Protein AF-A0A9D4J6Z6-F1 (afdb_monomer_lite)

Structure (mmCIF, N/CA/C/O backbone):
data_AF-A0A9D4J6Z6-F1
#
_entry.id   AF-A0A9D4J6Z6-F1
#
loop_
_atom_site.group_PDB
_atom_site.id
_atom_site.type_symbol
_atom_site.label_atom_id
_atom_site.label_alt_id
_atom_site.label_comp_id
_atom_site.label_asym_id
_atom_site.label_entity_id
_atom_site.label_seq_id
_atom_site.pdbx_PDB_ins_code
_atom_site.Cartn_x
_atom_site.Cartn_y
_atom_site.Cartn_z
_atom_site.occupancy
_atom_site.B_iso_or_equiv
_atom_site.auth_seq_id
_atom_site.auth_comp_id
_atom_site.auth_asym_id
_atom_site.auth_atom_id
_atom_site.pdbx_PDB_model_num
ATOM 1 N N . MET A 1 1 ? 26.560 -3.966 -48.848 1.00 62.59 1 MET A N 1
ATOM 2 C CA . MET A 1 1 ? 25.116 -3.884 -48.520 1.00 62.59 1 MET A CA 1
ATOM 3 C C . MET A 1 1 ? 24.771 -4.456 -47.136 1.00 62.59 1 MET A C 1
ATOM 5 O O . MET A 1 1 ? 23.999 -3.824 -46.432 1.00 62.59 1 MET A O 1
ATOM 9 N N . SER A 1 2 ? 25.349 -5.583 -46.690 1.00 80.69 2 SER A N 1
ATOM 10 C CA . SER A 1 2 ? 25.005 -6.238 -45.404 1.00 80.69 2 SER A CA 1
ATOM 11 C C . SER A 1 2 ? 25.262 -5.402 -44.137 1.00 80.69 2 SER A C 1
ATOM 13 O O . SER A 1 2 ? 24.448 -5.421 -43.220 1.00 80.69 2 SER A O 1
ATOM 15 N N . ARG A 1 3 ? 26.356 -4.627 -44.087 1.00 89.50 3 ARG A N 1
ATOM 16 C CA . ARG A 1 3 ? 26.710 -3.793 -42.920 1.00 89.50 3 ARG A CA 1
ATOM 17 C C . ARG A 1 3 ? 25.682 -2.695 -42.625 1.00 89.50 3 ARG A C 1
ATOM 19 O O . ARG A 1 3 ? 25.359 -2.470 -41.468 1.00 89.50 3 ARG A O 1
ATOM 26 N N . TRP A 1 4 ? 25.167 -2.035 -43.662 1.00 90.12 4 TRP A N 1
ATOM 27 C CA . TRP A 1 4 ? 24.148 -0.989 -43.518 1.00 90.12 4 TRP A CA 1
ATOM 28 C C . TRP A 1 4 ? 22.817 -1.550 -43.027 1.00 90.12 4 TRP A C 1
ATOM 30 O O . TRP A 1 4 ? 22.210 -0.969 -42.135 1.00 90.12 4 TRP A O 1
ATOM 40 N N . LYS A 1 5 ? 22.401 -2.710 -43.552 1.00 91.94 5 LYS A N 1
ATOM 41 C CA . LYS A 1 5 ? 21.189 -3.389 -43.085 1.00 91.94 5 LYS A CA 1
ATOM 42 C C . LYS A 1 5 ? 21.303 -3.797 -41.615 1.00 91.94 5 LYS A C 1
ATOM 44 O O . LYS A 1 5 ? 20.397 -3.509 -40.850 1.00 91.94 5 LYS A O 1
ATOM 49 N N . LYS A 1 6 ? 22.452 -4.351 -41.208 1.00 93.62 6 LYS A N 1
ATOM 50 C CA . LYS A 1 6 ? 22.716 -4.680 -39.802 1.00 93.62 6 LYS A CA 1
ATOM 51 C C . LYS A 1 6 ? 22.624 -3.454 -38.886 1.00 93.62 6 LYS A C 1
ATOM 53 O O . LYS A 1 6 ? 21.980 -3.528 -37.855 1.00 93.62 6 LYS A O 1
ATOM 58 N N . LEU A 1 7 ? 23.217 -2.321 -39.274 1.00 94.06 7 LEU A N 1
ATOM 59 C CA . LEU A 1 7 ? 23.135 -1.086 -38.481 1.00 94.06 7 LEU A CA 1
ATOM 60 C C . LEU A 1 7 ? 21.699 -0.566 -38.338 1.00 94.06 7 LEU A C 1
ATOM 62 O O . LEU A 1 7 ? 21.341 -0.052 -37.281 1.00 94.06 7 LEU A O 1
ATOM 66 N N . LEU A 1 8 ? 20.890 -0.686 -39.393 1.00 94.00 8 LEU A N 1
ATOM 67 C CA . LEU A 1 8 ? 19.483 -0.298 -39.350 1.00 94.00 8 LEU A CA 1
ATOM 68 C C . LEU A 1 8 ? 18.692 -1.205 -38.398 1.00 94.00 8 LEU A C 1
ATOM 70 O O . LEU A 1 8 ? 17.962 -0.694 -37.552 1.00 94.00 8 LEU A O 1
ATOM 74 N N . ASP A 1 9 ? 18.892 -2.521 -38.501 1.00 94.81 9 ASP A N 1
ATOM 75 C CA . ASP A 1 9 ? 18.239 -3.513 -37.643 1.00 94.81 9 ASP A CA 1
ATOM 76 C C . ASP A 1 9 ? 18.666 -3.326 -36.163 1.00 94.81 9 ASP A C 1
ATOM 78 O O . ASP A 1 9 ? 17.813 -3.271 -35.277 1.00 94.81 9 ASP A O 1
ATOM 82 N N . ASP A 1 10 ? 19.963 -3.109 -35.890 1.00 94.88 10 ASP A N 1
ATOM 83 C CA . ASP A 1 10 ? 20.496 -2.826 -34.544 1.00 94.88 10 ASP A CA 1
ATOM 84 C C . ASP A 1 10 ? 19.901 -1.523 -33.959 1.00 94.88 10 ASP A C 1
ATOM 86 O O . ASP A 1 10 ? 19.575 -1.442 -32.769 1.00 94.88 10 ASP A O 1
ATOM 90 N N . SER A 1 11 ? 19.740 -0.486 -34.791 1.00 95.38 11 SER A N 1
ATOM 91 C CA . SER A 1 11 ? 19.137 0.787 -34.381 1.00 95.38 11 SER A CA 1
ATOM 92 C C . SER A 1 11 ? 17.653 0.641 -34.055 1.00 95.38 11 SER A C 1
ATOM 94 O O . SER A 1 11 ? 17.188 1.233 -33.077 1.00 95.38 11 SER A O 1
ATOM 96 N N . ASP A 1 12 ? 16.905 -0.122 -34.855 1.00 95.81 12 ASP A N 1
ATOM 97 C CA . ASP A 1 12 ? 15.490 -0.377 -34.590 1.00 95.81 12 ASP A CA 1
ATOM 98 C C . ASP A 1 12 ? 15.319 -1.203 -33.309 1.00 95.81 12 ASP A C 1
ATOM 100 O O . ASP A 1 12 ? 14.573 -0.806 -32.415 1.00 95.81 12 ASP A O 1
ATOM 104 N N . GLN A 1 13 ? 16.117 -2.260 -33.123 1.00 96.50 13 GLN A N 1
ATOM 105 C CA . GLN A 1 13 ? 16.090 -3.067 -31.901 1.00 96.50 13 GLN A CA 1
ATOM 106 C C . GLN A 1 13 ? 16.397 -2.235 -30.646 1.00 96.50 13 GLN A C 1
ATOM 108 O O . GLN A 1 13 ? 15.728 -2.379 -29.613 1.00 96.50 13 GLN A O 1
ATOM 113 N N . ARG A 1 14 ? 17.378 -1.325 -30.724 1.00 95.81 14 ARG A N 1
ATOM 114 C CA . ARG A 1 14 ? 17.683 -0.400 -29.626 1.00 95.81 14 ARG A CA 1
ATOM 115 C C . ARG A 1 14 ? 16.504 0.522 -29.333 1.00 95.81 14 ARG A C 1
ATOM 117 O O . ARG A 1 14 ? 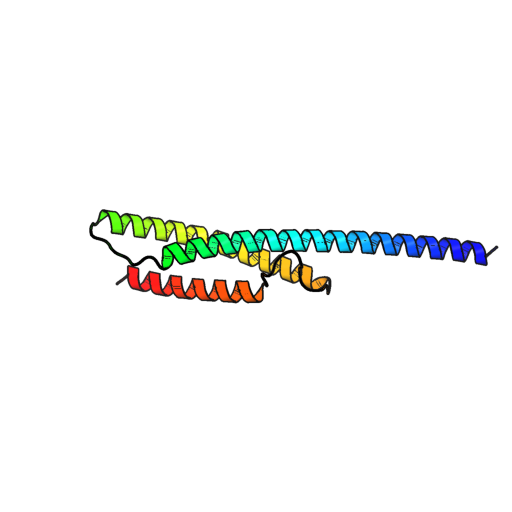16.155 0.689 -28.167 1.00 95.81 14 ARG A O 1
ATOM 124 N N . LYS A 1 15 ? 15.875 1.093 -30.365 1.00 96.50 15 LYS A N 1
ATOM 125 C CA . LYS A 1 15 ? 14.692 1.948 -30.208 1.00 96.50 15 LYS A CA 1
ATOM 126 C C . LYS A 1 15 ? 13.549 1.196 -29.523 1.00 96.50 15 LYS A C 1
ATOM 128 O O . LYS A 1 15 ? 13.002 1.706 -28.552 1.00 96.50 15 LYS A O 1
ATOM 133 N N . GLN A 1 16 ? 13.235 -0.021 -29.967 1.00 96.62 16 GLN A N 1
ATOM 134 C CA . GLN A 1 16 ? 12.179 -0.839 -29.357 1.00 96.62 16 GLN A CA 1
ATOM 135 C C . GLN A 1 16 ? 12.482 -1.183 -27.894 1.00 96.62 16 GLN A C 1
ATOM 137 O O . GLN A 1 16 ? 11.590 -1.176 -27.049 1.00 96.62 16 GLN A O 1
ATOM 142 N N . THR A 1 17 ? 13.750 -1.447 -27.573 1.00 95.62 17 THR A N 1
ATOM 143 C CA . THR A 1 17 ? 14.178 -1.700 -26.190 1.00 95.62 17 THR A CA 1
ATOM 144 C C . THR A 1 17 ? 13.986 -0.468 -25.311 1.00 95.62 17 THR A C 1
ATOM 146 O O . THR A 1 17 ? 13.456 -0.589 -24.212 1.00 95.62 17 THR A O 1
ATOM 149 N N . LEU A 1 18 ? 14.366 0.716 -25.798 1.00 96.12 18 LEU A N 1
ATOM 150 C CA . LEU A 1 18 ? 14.190 1.969 -25.062 1.00 96.12 18 LEU A CA 1
ATOM 151 C C . LEU A 1 18 ? 12.714 2.301 -24.824 1.00 96.12 18 LEU A C 1
ATOM 153 O O . LEU A 1 18 ? 12.371 2.704 -23.719 1.00 96.12 18 LEU A O 1
ATOM 157 N N . LEU A 1 19 ? 11.849 2.088 -25.821 1.00 96.69 19 LEU A N 1
ATOM 158 C CA . LEU A 1 19 ? 10.404 2.290 -25.670 1.00 96.69 19 LEU A CA 1
ATOM 159 C C . LEU A 1 19 ? 9.818 1.347 -24.614 1.00 96.69 19 LEU A C 1
ATOM 161 O O . LEU A 1 19 ? 9.104 1.794 -23.726 1.00 96.69 19 LEU A O 1
ATOM 165 N N . ARG A 1 20 ? 10.202 0.064 -24.636 1.00 95.00 20 ARG A N 1
ATOM 166 C CA . ARG A 1 20 ? 9.761 -0.896 -23.615 1.00 95.00 20 ARG A CA 1
ATOM 167 C C . ARG A 1 20 ? 10.209 -0.492 -22.212 1.00 95.00 20 ARG A C 1
ATOM 169 O O . ARG A 1 20 ? 9.419 -0.576 -21.281 1.00 95.00 20 ARG A O 1
ATOM 176 N N . LEU A 1 21 ? 11.461 -0.058 -22.062 1.00 93.25 21 LEU A N 1
ATOM 177 C CA . LEU A 1 21 ? 11.973 0.415 -20.774 1.00 93.25 21 LEU A CA 1
ATOM 178 C C . LEU A 1 21 ? 11.211 1.657 -20.302 1.00 93.25 21 LEU A C 1
ATOM 180 O O . LEU A 1 21 ? 10.857 1.740 -19.133 1.00 93.25 21 LEU A O 1
ATOM 184 N N . GLN A 1 22 ? 10.925 2.598 -21.205 1.00 94.44 22 GLN A N 1
ATOM 185 C CA . GLN A 1 22 ? 10.136 3.789 -20.894 1.00 94.44 22 GLN A CA 1
ATOM 186 C C . GLN A 1 22 ? 8.737 3.425 -20.379 1.00 94.44 22 GLN A C 1
ATOM 188 O O . GLN A 1 22 ? 8.312 3.962 -19.357 1.00 94.44 22 GLN A O 1
ATOM 193 N N . ASP A 1 23 ? 8.050 2.492 -21.041 1.00 95.19 23 ASP A N 1
ATOM 194 C CA . ASP A 1 23 ? 6.728 2.027 -20.608 1.00 95.19 23 ASP A CA 1
ATOM 195 C C . ASP A 1 23 ? 6.789 1.321 -19.246 1.00 95.19 23 ASP A C 1
ATOM 197 O O . ASP A 1 23 ? 5.943 1.561 -18.386 1.00 95.19 23 ASP A O 1
ATOM 201 N N . GLN A 1 24 ? 7.826 0.511 -19.005 1.00 93.12 24 GLN A N 1
ATOM 202 C CA . GLN A 1 24 ? 8.045 -0.124 -17.702 1.00 93.12 24 GLN A CA 1
ATOM 203 C C . GLN A 1 24 ? 8.250 0.909 -16.589 1.00 93.12 24 GLN A C 1
ATOM 205 O O . GLN A 1 24 ? 7.632 0.792 -15.533 1.00 93.12 24 GLN A O 1
ATOM 210 N N . TYR A 1 25 ? 9.072 1.938 -16.816 1.00 92.38 25 TYR A N 1
ATOM 211 C CA . TYR A 1 25 ? 9.277 3.000 -15.826 1.00 92.38 25 TYR A CA 1
ATOM 212 C C . TYR A 1 25 ? 7.990 3.760 -15.517 1.00 92.38 25 TYR A C 1
ATOM 214 O O . TYR A 1 25 ? 7.740 4.071 -14.356 1.00 92.38 25 TYR A O 1
ATOM 222 N N . ARG A 1 26 ? 7.151 4.002 -16.527 1.00 94.44 26 ARG A N 1
ATOM 223 C CA . ARG A 1 26 ? 5.845 4.632 -16.330 1.00 94.44 26 ARG A CA 1
ATOM 224 C C . ARG A 1 26 ? 4.914 3.767 -15.478 1.00 94.44 26 ARG A C 1
ATOM 226 O O . ARG A 1 26 ? 4.286 4.280 -14.562 1.00 94.44 26 ARG A O 1
ATOM 233 N N . GLN A 1 27 ? 4.871 2.458 -15.728 1.00 94.75 27 GLN A N 1
ATOM 234 C CA . GLN A 1 27 ? 4.079 1.536 -14.908 1.00 94.75 27 GLN A CA 1
ATOM 235 C C . GLN A 1 27 ? 4.554 1.523 -13.445 1.00 94.75 27 GLN A C 1
ATOM 237 O O . GLN A 1 27 ? 3.734 1.538 -12.531 1.00 94.75 27 GLN A O 1
ATOM 242 N N . ILE A 1 28 ? 5.870 1.524 -13.214 1.00 94.12 28 ILE A N 1
ATOM 243 C CA . ILE A 1 28 ? 6.446 1.601 -11.862 1.00 94.12 28 ILE A CA 1
ATOM 244 C C . ILE A 1 28 ? 6.051 2.915 -11.174 1.00 94.12 28 ILE A C 1
ATOM 246 O O . ILE A 1 28 ? 5.706 2.913 -9.995 1.00 94.12 28 ILE A O 1
ATOM 250 N N . GLU A 1 29 ? 6.091 4.032 -11.899 1.00 94.75 29 GLU A N 1
ATOM 251 C CA . GLU A 1 29 ? 5.693 5.340 -11.376 1.00 94.75 29 GLU A CA 1
ATOM 252 C C . GLU A 1 29 ? 4.214 5.370 -10.970 1.00 94.75 29 GLU A C 1
ATOM 254 O O . GLU A 1 29 ? 3.892 5.812 -9.865 1.00 94.75 29 GLU A O 1
ATOM 259 N N . ASP A 1 30 ? 3.329 4.820 -11.803 1.00 95.81 30 ASP A N 1
ATOM 260 C CA . ASP A 1 30 ? 1.902 4.705 -11.490 1.00 95.81 30 ASP A CA 1
ATOM 261 C C . ASP A 1 30 ? 1.672 3.856 -10.223 1.00 95.81 30 ASP A C 1
ATOM 263 O O . ASP A 1 30 ? 0.885 4.238 -9.349 1.00 95.81 30 ASP A O 1
ATOM 267 N N . LEU A 1 31 ? 2.405 2.746 -10.068 1.00 95.94 31 LEU A N 1
ATOM 268 C CA . LEU A 1 31 ? 2.359 1.910 -8.862 1.00 95.94 31 LEU A CA 1
ATOM 269 C C . LEU A 1 31 ? 2.859 2.657 -7.619 1.00 95.94 31 LEU A C 1
ATOM 271 O O . LEU A 1 31 ? 2.240 2.571 -6.556 1.00 95.94 31 LEU A O 1
ATOM 275 N N . TYR A 1 32 ? 3.944 3.425 -7.735 1.00 96.06 32 TYR A N 1
ATOM 276 C CA . TYR A 1 32 ? 4.454 4.226 -6.625 1.00 96.06 32 TYR A CA 1
ATOM 277 C C . TYR A 1 32 ? 3.477 5.299 -6.164 1.00 96.06 32 TYR A C 1
ATOM 279 O O . TYR A 1 32 ? 3.307 5.483 -4.955 1.00 96.06 32 TYR A O 1
ATOM 287 N N . LEU A 1 33 ? 2.834 5.993 -7.102 1.00 96.62 33 LEU A N 1
ATOM 288 C CA . LEU A 1 33 ? 1.820 6.993 -6.789 1.00 96.62 33 LEU A CA 1
ATOM 289 C C . LEU A 1 33 ? 0.589 6.346 -6.147 1.00 96.62 33 LEU A C 1
ATOM 291 O O . LEU A 1 33 ? 0.053 6.880 -5.172 1.00 96.62 33 LEU A O 1
ATOM 295 N N . ALA A 1 34 ? 0.168 5.177 -6.642 1.00 95.88 34 ALA A N 1
ATOM 296 C CA . ALA A 1 34 ? -0.931 4.416 -6.056 1.00 95.88 34 ALA A CA 1
ATOM 297 C C . ALA A 1 34 ? -0.627 4.000 -4.608 1.00 95.88 34 ALA A C 1
ATOM 299 O O . ALA A 1 34 ? -1.458 4.224 -3.723 1.00 95.88 34 ALA A O 1
ATOM 300 N N . PHE A 1 35 ? 0.574 3.469 -4.354 1.00 96.19 35 PHE A N 1
ATOM 301 C CA . PHE A 1 35 ? 1.023 3.113 -3.008 1.00 96.19 35 PHE A CA 1
ATOM 302 C C . PHE A 1 35 ? 1.069 4.341 -2.096 1.00 96.19 35 PHE A C 1
ATOM 304 O O . PHE A 1 35 ? 0.471 4.323 -1.026 1.00 96.19 35 PHE A O 1
ATOM 311 N N . ALA A 1 36 ? 1.708 5.434 -2.527 1.00 96.00 36 ALA A N 1
ATOM 312 C CA . ALA A 1 36 ? 1.834 6.654 -1.729 1.00 96.00 36 ALA A CA 1
ATOM 313 C C . ALA A 1 36 ? 0.465 7.237 -1.343 1.00 96.00 36 ALA A C 1
ATOM 315 O O . ALA A 1 36 ? 0.239 7.592 -0.185 1.00 96.00 36 ALA A O 1
ATOM 316 N N . LYS A 1 37 ? -0.474 7.279 -2.296 1.00 95.69 37 LYS A N 1
ATOM 317 C CA . LYS A 1 37 ? -1.835 7.764 -2.056 1.00 95.69 37 LYS A CA 1
ATOM 318 C C . LYS A 1 37 ? -2.584 6.885 -1.055 1.00 95.69 37 LYS A C 1
ATOM 320 O O . LYS A 1 37 ? -3.214 7.414 -0.142 1.00 95.69 37 LYS A O 1
ATOM 325 N N . LYS A 1 38 ? -2.518 5.559 -1.213 1.00 95.12 38 LYS A N 1
ATOM 326 C CA . LYS A 1 38 ? -3.171 4.628 -0.283 1.00 95.12 38 LYS A CA 1
ATOM 327 C C . LYS A 1 38 ? -2.528 4.652 1.101 1.00 95.12 38 LYS A C 1
ATOM 329 O O . LYS A 1 38 ? -3.255 4.676 2.083 1.00 95.12 38 LYS A O 1
ATOM 334 N N . ALA A 1 39 ? -1.202 4.714 1.183 1.00 94.62 39 ALA A N 1
ATOM 335 C CA . ALA A 1 39 ? -0.479 4.764 2.449 1.00 94.62 39 ALA A CA 1
ATOM 336 C C . ALA A 1 39 ? -0.837 6.035 3.226 1.00 94.62 39 ALA A C 1
ATOM 338 O O . ALA A 1 39 ? -1.106 5.969 4.419 1.00 94.62 39 ALA A O 1
ATOM 339 N N . SER A 1 40 ? -0.935 7.178 2.537 1.00 93.31 40 SER A N 1
ATOM 340 C CA . SER A 1 40 ? -1.394 8.427 3.148 1.00 93.31 40 SER A CA 1
ATOM 341 C C . SER A 1 40 ? -2.834 8.331 3.655 1.00 93.31 40 SER A C 1
ATOM 343 O O . SER A 1 40 ? -3.106 8.786 4.760 1.00 93.31 40 SER A O 1
ATOM 345 N N . ALA A 1 41 ? -3.750 7.749 2.873 1.00 91.69 41 ALA A N 1
ATOM 346 C CA . ALA A 1 41 ? -5.141 7.573 3.293 1.00 91.69 41 ALA A CA 1
ATOM 347 C C . ALA A 1 41 ? -5.259 6.636 4.506 1.00 91.69 41 ALA A C 1
ATOM 349 O O . ALA A 1 41 ? -5.972 6.948 5.456 1.00 91.69 41 ALA A O 1
ATOM 350 N N . PHE A 1 42 ? -4.512 5.530 4.496 1.00 91.69 42 PHE A N 1
ATOM 351 C CA . PHE A 1 42 ? -4.446 4.587 5.608 1.00 91.69 42 PHE A CA 1
ATOM 352 C C . PHE A 1 42 ? -3.867 5.236 6.870 1.00 91.69 42 PHE A C 1
ATOM 354 O O . PHE A 1 42 ? -4.414 5.043 7.949 1.00 91.69 42 PHE A O 1
ATOM 361 N N . ASN A 1 43 ? -2.817 6.055 6.742 1.00 89.00 43 ASN A N 1
ATOM 362 C CA . ASN A 1 43 ? -2.247 6.783 7.876 1.00 89.00 43 ASN A CA 1
ATOM 363 C C . ASN A 1 43 ? -3.246 7.784 8.474 1.00 89.00 43 ASN A C 1
ATOM 365 O O . ASN A 1 43 ? -3.405 7.822 9.685 1.00 89.00 43 ASN A O 1
ATOM 369 N N . SER A 1 44 ? -3.966 8.550 7.647 1.00 89.75 44 SER A N 1
ATOM 370 C CA . SER A 1 44 ? -5.007 9.458 8.151 1.00 89.75 44 SER A CA 1
ATOM 371 C C . SER A 1 44 ? -6.150 8.714 8.844 1.00 89.75 44 SER A C 1
ATOM 373 O O . SER A 1 44 ? -6.667 9.187 9.849 1.00 89.75 44 SER A O 1
ATOM 375 N N . TRP A 1 45 ? -6.551 7.547 8.331 1.00 89.81 45 TRP A N 1
ATOM 376 C CA . TRP A 1 45 ? -7.528 6.705 9.022 1.00 89.81 45 TRP A CA 1
ATOM 377 C C . TRP A 1 45 ? -6.979 6.187 10.360 1.00 89.81 45 TRP A C 1
ATOM 379 O O . TRP A 1 45 ? -7.694 6.219 11.357 1.00 89.81 45 TRP A O 1
ATOM 389 N N . PHE A 1 46 ? -5.713 5.766 10.397 1.00 87.12 46 PHE A N 1
ATOM 390 C CA . PHE A 1 46 ? -5.052 5.288 11.610 1.00 87.12 46 PHE A CA 1
ATOM 391 C C . PHE A 1 46 ? -4.950 6.380 12.686 1.00 87.12 46 PHE A C 1
ATOM 393 O O . PHE A 1 46 ? -5.226 6.098 13.844 1.00 87.12 46 PHE A O 1
ATOM 400 N N . GLU A 1 47 ? -4.600 7.616 12.322 1.00 86.44 47 GLU A N 1
ATOM 401 C CA . GLU A 1 47 ? -4.532 8.739 13.271 1.00 86.44 47 GLU A CA 1
ATOM 402 C C . GLU A 1 47 ? -5.898 9.013 13.919 1.00 86.44 47 GLU A C 1
ATOM 404 O O . GLU A 1 47 ? -5.982 9.129 15.139 1.00 86.44 47 GLU A O 1
ATOM 409 N N . ASN A 1 48 ? -6.978 9.016 13.127 1.00 83.81 48 ASN A N 1
ATOM 410 C CA . ASN A 1 48 ? -8.340 9.164 13.657 1.00 83.81 48 ASN A CA 1
ATOM 411 C C . ASN A 1 48 ? -8.721 7.988 14.577 1.00 83.81 48 ASN A C 1
ATOM 413 O O . ASN A 1 48 ? -9.299 8.183 15.641 1.00 83.81 48 ASN A O 1
ATOM 417 N N . ALA A 1 49 ? -8.367 6.762 14.178 1.00 81.38 49 ALA A N 1
ATOM 418 C CA . ALA A 1 49 ? -8.596 5.557 14.970 1.00 81.38 49 ALA A CA 1
ATOM 419 C C . ALA A 1 49 ? -7.875 5.603 16.326 1.00 81.38 49 ALA A C 1
ATOM 421 O O . ALA A 1 49 ? -8.424 5.194 17.346 1.00 8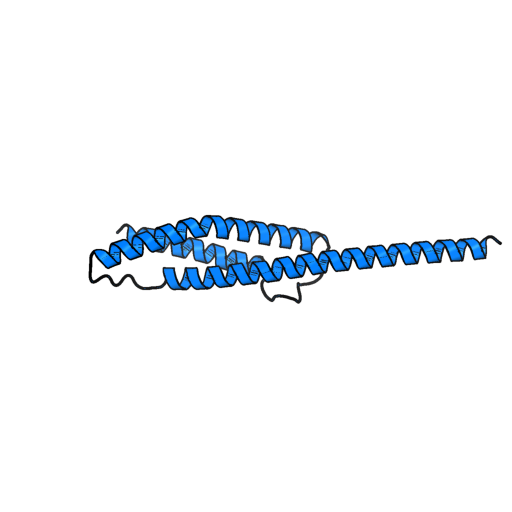1.38 49 ALA A O 1
ATOM 422 N N . GLU A 1 50 ? -6.629 6.073 16.339 1.00 80.44 50 GLU A N 1
ATOM 423 C CA . GLU A 1 50 ? -5.820 6.198 17.548 1.00 80.44 50 GLU A CA 1
ATOM 424 C C . GLU A 1 50 ? -6.359 7.294 18.480 1.00 80.44 50 GLU A C 1
ATOM 426 O O . GLU A 1 50 ? -6.418 7.079 19.692 1.00 80.44 50 GLU A O 1
ATOM 431 N N . GLU A 1 51 ? -6.822 8.426 17.938 1.00 79.50 51 GLU A N 1
ATOM 432 C CA . GLU A 1 51 ? -7.502 9.477 18.709 1.00 79.50 51 GLU A CA 1
ATOM 433 C C . GLU A 1 51 ? -8.767 8.937 19.402 1.00 79.50 51 GLU A C 1
ATOM 435 O O . GLU A 1 51 ? -8.891 9.038 20.625 1.00 79.50 51 GLU A O 1
ATOM 440 N N . ASP A 1 52 ? -9.651 8.260 18.660 1.00 74.38 52 ASP A N 1
ATOM 441 C CA . ASP A 1 52 ? -10.894 7.685 19.198 1.00 74.38 52 ASP A CA 1
ATOM 442 C C . ASP A 1 52 ? -10.644 6.613 20.280 1.00 74.38 52 ASP A C 1
ATOM 444 O O . ASP A 1 52 ? -11.397 6.489 21.254 1.00 74.38 52 ASP A O 1
ATOM 448 N N . LEU A 1 53 ? -9.586 5.810 20.122 1.00 69.19 53 LEU A N 1
ATOM 449 C CA . LEU A 1 53 ? -9.256 4.723 21.049 1.00 69.19 53 LEU A CA 1
ATOM 450 C C . LEU A 1 53 ? -8.545 5.207 22.320 1.00 69.19 53 LEU A C 1
ATOM 452 O O . LEU A 1 53 ? -8.667 4.558 23.365 1.00 69.19 53 LEU A O 1
ATOM 456 N N . THR A 1 54 ? -7.816 6.324 22.248 1.00 69.56 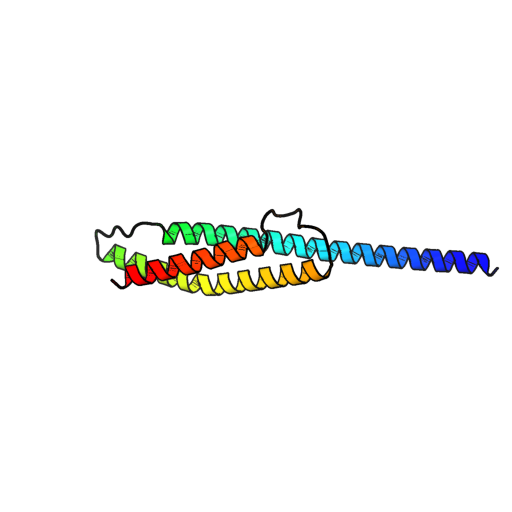54 THR A N 1
ATOM 457 C CA . THR A 1 54 ? -7.059 6.883 23.382 1.00 69.56 54 THR A CA 1
ATOM 458 C C . THR A 1 54 ? -7.866 7.855 24.243 1.00 69.56 54 THR A C 1
ATOM 460 O O . THR A 1 54 ? -7.434 8.154 25.361 1.00 69.56 54 THR A O 1
ATOM 463 N N . ASP A 1 55 ? -9.055 8.287 23.804 1.00 68.19 55 ASP A N 1
ATOM 464 C CA . ASP A 1 55 ? -9.927 9.145 24.612 1.00 68.19 55 ASP A CA 1
ATOM 465 C C . ASP A 1 55 ? -10.406 8.408 25.890 1.00 68.19 55 ASP A C 1
ATOM 467 O O . ASP A 1 55 ? -11.030 7.329 25.808 1.00 68.19 55 ASP A O 1
ATOM 471 N N . PRO A 1 56 ? -10.099 8.928 27.102 1.00 63.59 56 PRO A N 1
ATOM 472 C CA . PRO A 1 56 ? -10.513 8.307 28.351 1.00 63.59 56 PRO A CA 1
ATOM 473 C C . PRO A 1 56 ? -12.036 8.256 28.456 1.00 63.59 56 PRO A C 1
ATOM 475 O O . PRO A 1 56 ? -12.710 9.278 28.356 1.00 63.59 56 PRO A O 1
ATOM 478 N N . VAL A 1 57 ? -12.580 7.078 28.763 1.00 57.91 57 VAL A N 1
ATOM 479 C CA . VAL A 1 57 ? -14.014 6.895 29.025 1.00 57.91 57 VAL A CA 1
ATOM 480 C C . VAL A 1 57 ? -14.411 7.719 30.259 1.00 57.91 57 VAL A C 1
ATOM 482 O O . VAL A 1 57 ? -14.234 7.292 31.399 1.00 57.91 57 VAL A O 1
ATOM 485 N N . ARG A 1 58 ? -14.917 8.938 30.051 1.00 58.09 58 ARG A N 1
ATOM 486 C CA . ARG A 1 58 ? -15.440 9.823 31.103 1.00 58.09 58 ARG A CA 1
ATOM 487 C C . ARG A 1 58 ? -16.939 9.997 30.923 1.00 58.09 58 ARG A C 1
ATOM 489 O O . ARG A 1 58 ? -17.392 10.997 30.382 1.00 58.09 58 ARG A O 1
ATOM 496 N N . CYS A 1 59 ? -17.708 9.017 31.375 1.00 58.06 59 CYS A N 1
ATOM 497 C CA . CYS A 1 59 ? -19.165 9.082 31.316 1.00 58.06 59 CYS A CA 1
ATOM 498 C C . CYS A 1 59 ? -19.717 9.645 32.631 1.00 58.06 59 CYS A C 1
ATOM 500 O O . CYS A 1 59 ? -19.472 9.084 33.697 1.00 58.06 59 CYS A O 1
ATOM 502 N N . ASN A 1 60 ? -20.505 10.715 32.556 1.00 60.28 60 ASN A N 1
ATOM 503 C CA . ASN A 1 60 ? -21.353 11.215 33.640 1.00 60.28 60 ASN A CA 1
ATOM 504 C C . ASN A 1 60 ? -22.840 10.861 33.418 1.00 60.28 60 ASN A C 1
ATOM 506 O O . ASN A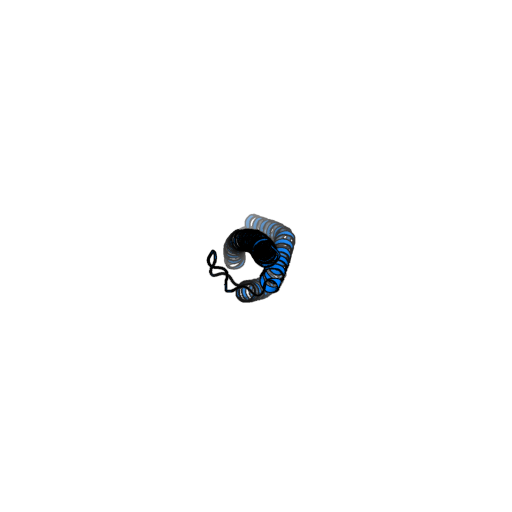 1 60 ? -23.682 11.205 34.250 1.00 60.28 60 ASN A O 1
ATOM 510 N N . SER A 1 61 ? -23.179 10.192 32.306 1.00 69.38 61 SER A N 1
ATOM 511 C CA . SER A 1 61 ? -24.551 9.838 31.915 1.00 69.38 61 SER A CA 1
ATOM 512 C C . SER A 1 61 ? -24.651 8.483 31.195 1.00 69.38 61 SER A C 1
ATOM 514 O O . SER A 1 61 ? -23.673 7.959 30.657 1.00 69.38 61 SER A O 1
ATOM 516 N N . VAL A 1 62 ? -25.859 7.908 31.169 1.00 71.12 62 VAL A N 1
ATOM 517 C CA . VAL A 1 62 ? -26.158 6.656 30.443 1.00 71.12 62 VAL A CA 1
ATOM 518 C C . VAL A 1 62 ? -26.122 6.885 28.925 1.00 71.12 62 VAL A C 1
ATOM 520 O O . VAL A 1 62 ? -25.785 5.980 28.160 1.00 71.12 62 VAL A O 1
ATOM 523 N N . GLU A 1 63 ? -26.436 8.101 28.487 1.00 72.94 63 GLU A N 1
ATOM 524 C CA . GLU A 1 63 ? -26.392 8.550 27.099 1.00 72.94 63 GLU A CA 1
ATOM 525 C C . GLU A 1 63 ? -24.959 8.555 26.535 1.00 72.94 63 GLU A C 1
ATOM 527 O O . GLU A 1 63 ? -24.751 8.085 25.417 1.00 72.94 63 GLU A O 1
ATOM 532 N N . GLU A 1 64 ? -23.957 8.981 27.312 1.00 67.88 64 GLU A N 1
ATOM 533 C CA . GLU A 1 64 ? -22.540 8.937 26.901 1.00 67.88 64 GLU A CA 1
ATOM 534 C C . GLU A 1 64 ? -22.028 7.501 26.719 1.00 67.88 64 GLU A C 1
ATOM 536 O O . GLU A 1 64 ? -21.301 7.223 25.767 1.00 67.88 64 GLU A O 1
ATOM 541 N N . ILE A 1 65 ? -22.460 6.557 27.567 1.00 67.81 65 ILE A N 1
ATOM 542 C CA . ILE A 1 65 ? -22.120 5.131 27.404 1.00 67.81 65 ILE A CA 1
ATOM 543 C C . ILE A 1 65 ? -22.717 4.563 26.110 1.00 67.81 65 ILE A C 1
ATOM 545 O O . ILE A 1 65 ? -22.070 3.759 25.437 1.00 67.81 65 ILE A O 1
ATOM 549 N N . ARG A 1 66 ? -23.941 4.960 25.737 1.00 73.31 66 ARG A N 1
ATOM 550 C CA . ARG A 1 66 ? -24.552 4.517 24.472 1.00 73.31 66 ARG A CA 1
ATOM 551 C C . ARG A 1 66 ? -23.802 5.067 23.263 1.00 73.31 66 ARG A C 1
ATOM 553 O O . ARG A 1 66 ? -23.480 4.287 22.373 1.00 73.31 66 ARG A O 1
ATOM 560 N N . HIS A 1 67 ? -23.453 6.353 23.277 1.00 73.31 67 HIS A N 1
ATOM 561 C CA . HIS A 1 67 ? -22.665 6.968 22.208 1.00 73.31 67 HIS A CA 1
ATOM 562 C C . HIS A 1 67 ? -21.289 6.315 22.037 1.00 73.31 67 HIS A C 1
ATOM 564 O O . HIS A 1 67 ? -20.892 6.017 20.915 1.00 73.31 67 HIS A O 1
ATOM 570 N N . LEU A 1 68 ? -20.585 6.019 23.132 1.00 69.75 68 LEU A N 1
ATOM 571 C CA . LEU A 1 68 ? -19.294 5.328 23.065 1.00 69.75 68 LEU A CA 1
ATOM 572 C C . LEU A 1 68 ? -19.414 3.925 22.462 1.00 69.75 68 LEU A C 1
ATOM 574 O O . LEU A 1 68 ? -18.561 3.516 21.677 1.00 69.75 68 LEU A O 1
ATOM 578 N N . ARG A 1 69 ? -20.484 3.191 22.790 1.00 71.25 69 ARG A N 1
ATOM 579 C CA . ARG A 1 69 ? -20.742 1.871 22.199 1.00 71.25 69 ARG A CA 1
ATOM 580 C C . ARG A 1 69 ? -21.059 1.958 20.707 1.00 71.25 69 ARG A C 1
ATOM 582 O O . ARG A 1 69 ? -20.534 1.150 19.949 1.00 71.25 69 ARG A O 1
ATOM 589 N N . GLU A 1 70 ? -21.865 2.930 20.288 1.00 77.00 70 GLU A N 1
ATOM 590 C CA . GLU A 1 70 ? -22.182 3.155 18.872 1.00 77.00 70 GLU A CA 1
ATOM 591 C C . GLU A 1 70 ? -20.942 3.564 18.063 1.00 77.00 70 GLU A C 1
ATOM 593 O O . GLU A 1 70 ? -20.710 3.017 16.984 1.00 77.00 70 GLU A O 1
ATOM 598 N N . ASN A 1 71 ? -20.099 4.454 18.599 1.00 73.69 71 ASN A N 1
ATOM 599 C CA . ASN A 1 71 ? -18.839 4.843 17.960 1.00 73.69 71 ASN A CA 1
ATOM 600 C C . ASN A 1 71 ? -17.884 3.650 17.834 1.00 73.69 71 ASN A C 1
ATOM 602 O O . ASN A 1 71 ? -17.266 3.460 16.790 1.00 73.69 71 ASN A O 1
ATOM 606 N N . HIS A 1 72 ? -17.809 2.798 18.860 1.00 72.00 72 HIS A N 1
ATOM 607 C CA . HIS A 1 72 ? -16.986 1.588 18.819 1.00 72.00 72 HIS A CA 1
ATOM 608 C C . HIS A 1 72 ? -17.492 0.563 17.796 1.00 72.00 72 HIS A C 1
ATOM 610 O O . HIS A 1 72 ? -16.698 -0.079 17.111 1.00 72.00 72 HIS A O 1
ATOM 616 N N . GLU A 1 73 ? -18.809 0.416 17.637 1.00 74.31 73 GLU A N 1
ATOM 617 C CA . GLU A 1 73 ? -19.388 -0.432 16.586 1.00 74.31 73 GLU A CA 1
ATOM 618 C C . GLU A 1 73 ? -19.102 0.118 15.179 1.00 74.31 73 GLU A C 1
ATOM 620 O O . GLU A 1 73 ? -18.721 -0.647 14.290 1.00 74.31 73 GLU A O 1
ATOM 625 N N . GLN A 1 74 ? -19.202 1.437 14.979 1.00 76.56 74 GLN A N 1
ATOM 626 C CA . GLN A 1 74 ? -18.822 2.083 13.716 1.00 76.56 74 GLN A CA 1
ATOM 627 C C . GLN A 1 74 ? -17.326 1.933 13.426 1.00 76.56 74 GLN A C 1
ATOM 629 O O . GLN A 1 74 ? -16.939 1.621 12.297 1.00 76.56 74 GLN A O 1
ATOM 634 N N . PHE A 1 75 ? -16.486 2.075 14.449 1.00 77.38 75 PHE A N 1
ATOM 635 C CA . PHE A 1 75 ? -15.055 1.844 14.343 1.00 77.38 75 PHE A CA 1
ATOM 636 C C . PHE A 1 75 ? -14.760 0.404 13.904 1.00 77.38 75 PHE A C 1
ATOM 638 O O . PHE A 1 75 ? -14.020 0.195 12.940 1.00 77.38 75 PHE A O 1
ATOM 645 N N . LYS A 1 76 ? -15.416 -0.592 14.518 1.00 75.12 76 LYS A N 1
ATOM 646 C CA . LYS A 1 76 ? -15.289 -2.003 14.119 1.00 75.12 76 LYS A CA 1
ATOM 647 C C . LYS A 1 76 ? -15.732 -2.264 12.683 1.00 75.12 76 LYS A C 1
ATOM 649 O O . LYS A 1 76 ? -15.080 -3.044 11.997 1.00 75.12 76 LYS A O 1
ATOM 654 N N . ALA A 1 77 ? -16.784 -1.601 12.210 1.00 79.81 77 ALA A N 1
ATOM 655 C CA . ALA A 1 77 ? -17.181 -1.681 10.806 1.00 79.81 77 ALA A CA 1
ATOM 656 C C . ALA A 1 77 ? -16.116 -1.072 9.871 1.00 79.81 77 ALA A C 1
ATOM 658 O O . ALA A 1 77 ? -15.861 -1.603 8.792 1.00 79.81 77 ALA A O 1
ATOM 659 N N . SER A 1 78 ? -15.443 0.003 10.296 1.00 84.50 78 SER A N 1
ATOM 660 C CA . SER A 1 78 ? -14.349 0.610 9.526 1.00 84.50 78 SER A CA 1
ATOM 661 C C . SER A 1 78 ? -13.075 -0.249 9.485 1.00 84.50 78 SER A C 1
ATOM 663 O O . SER A 1 78 ? -12.324 -0.167 8.514 1.00 84.50 78 SER A O 1
ATOM 665 N N . LEU A 1 79 ? -12.853 -1.120 10.483 1.00 86.38 79 LEU A N 1
ATOM 666 C CA . LEU A 1 79 ? -11.686 -2.013 10.534 1.00 86.38 79 LEU A CA 1
ATOM 667 C C . LEU A 1 79 ? -11.639 -3.004 9.375 1.00 86.38 79 LEU A C 1
ATOM 669 O O . LEU A 1 79 ? -10.550 -3.316 8.899 1.00 86.38 79 LEU A O 1
ATOM 673 N N . GLU A 1 80 ? -12.789 -3.507 8.927 1.00 86.56 80 GLU A N 1
ATOM 674 C CA . GLU A 1 80 ? -12.846 -4.437 7.796 1.00 86.56 80 GLU A CA 1
ATOM 675 C C . GLU A 1 80 ? -12.363 -3.750 6.511 1.00 86.56 80 GLU A C 1
ATOM 677 O O . GLU A 1 80 ? -11.462 -4.249 5.837 1.00 86.56 80 GLU A O 1
ATOM 682 N N . ALA A 1 81 ? -12.861 -2.539 6.243 1.00 88.31 81 ALA A N 1
ATOM 683 C CA . ALA A 1 81 ? -12.412 -1.730 5.113 1.00 88.3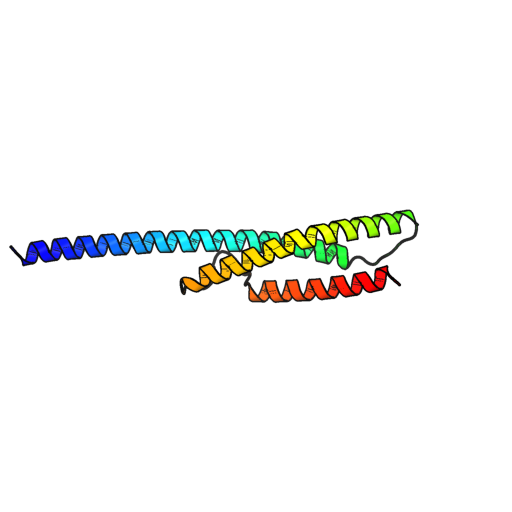1 81 ALA A CA 1
ATOM 684 C C . ALA A 1 81 ? -10.919 -1.362 5.216 1.00 88.31 81 ALA A C 1
ATOM 686 O O . ALA A 1 81 ? -10.188 -1.441 4.228 1.00 88.31 81 ALA A O 1
ATOM 687 N N . ALA A 1 82 ? -10.440 -1.014 6.414 1.00 89.38 82 ALA A N 1
ATOM 688 C CA . ALA A 1 82 ? -9.031 -0.703 6.638 1.00 89.38 82 ALA A CA 1
ATOM 689 C C . ALA A 1 82 ? -8.116 -1.927 6.454 1.00 89.38 82 ALA A C 1
ATOM 691 O O . ALA A 1 82 ? -7.014 -1.801 5.919 1.00 89.38 82 ALA A O 1
ATOM 692 N N . GLN A 1 83 ? -8.574 -3.121 6.842 1.00 91.06 83 GLN A N 1
ATOM 693 C CA . GLN A 1 83 ? -7.853 -4.373 6.616 1.00 91.06 83 GLN A CA 1
ATOM 694 C C . GLN A 1 83 ? -7.733 -4.683 5.118 1.00 91.06 83 GLN A C 1
ATOM 696 O O . GLN A 1 83 ? -6.676 -5.138 4.669 1.00 91.06 83 GLN A O 1
ATOM 701 N N . ASP A 1 84 ? -8.777 -4.408 4.336 1.00 92.62 84 ASP A N 1
ATOM 702 C CA . ASP A 1 84 ? -8.739 -4.537 2.879 1.00 92.62 84 ASP A CA 1
ATOM 703 C C . ASP A 1 84 ? -7.777 -3.534 2.235 1.00 92.62 84 ASP A C 1
ATOM 705 O O . ASP A 1 84 ? -7.005 -3.903 1.344 1.00 92.62 84 ASP A O 1
ATOM 709 N N . ASP A 1 85 ? -7.764 -2.284 2.699 1.00 91.81 85 ASP A N 1
ATOM 710 C CA . ASP A 1 85 ? -6.805 -1.280 2.236 1.00 91.81 85 ASP A CA 1
ATOM 711 C C . ASP A 1 85 ? -5.359 -1.657 2.584 1.00 91.81 85 ASP A C 1
ATOM 713 O O . ASP A 1 85 ? -4.468 -1.524 1.739 1.00 91.81 85 ASP A O 1
ATOM 717 N N . PHE A 1 86 ? -5.130 -2.209 3.777 1.00 93.81 86 PHE A N 1
ATOM 718 C CA . PHE A 1 86 ? -3.834 -2.747 4.186 1.00 93.81 86 PHE A CA 1
ATOM 719 C C . PHE A 1 86 ? -3.377 -3.898 3.276 1.00 93.81 86 PHE A C 1
ATOM 721 O O . PHE A 1 86 ? -2.235 -3.926 2.810 1.00 93.81 86 PHE A O 1
ATOM 728 N N . ASN A 1 87 ? -4.282 -4.824 2.950 1.00 94.44 87 ASN A N 1
ATOM 729 C CA . ASN A 1 87 ? -3.994 -5.937 2.043 1.00 94.44 87 ASN A CA 1
ATOM 730 C C . ASN A 1 87 ? -3.657 -5.447 0.626 1.00 94.44 87 ASN A C 1
ATOM 732 O O . ASN A 1 87 ? -2.745 -5.972 -0.018 1.00 94.44 87 ASN A O 1
ATOM 736 N N . GLN A 1 88 ? -4.357 -4.419 0.140 1.00 95.12 88 GLN A N 1
ATOM 737 C CA . GLN A 1 88 ? -4.065 -3.794 -1.152 1.00 95.12 88 GLN A CA 1
ATOM 738 C C . GLN A 1 88 ? -2.702 -3.093 -1.153 1.00 95.12 88 GLN A C 1
ATOM 740 O O . GLN A 1 88 ? -1.969 -3.194 -2.136 1.00 95.12 88 GLN A O 1
ATOM 745 N N . LEU A 1 89 ? -2.330 -2.423 -0.059 1.00 95.69 89 LEU A N 1
ATOM 746 C CA . LEU A 1 89 ? -1.002 -1.828 0.107 1.00 95.69 89 LEU A CA 1
ATOM 747 C C . LEU A 1 89 ? 0.107 -2.882 0.053 1.00 95.69 89 LEU A C 1
ATOM 749 O O . LEU A 1 89 ? 1.080 -2.706 -0.680 1.00 95.69 89 LEU A O 1
ATOM 753 N N . ALA A 1 90 ? -0.074 -4.010 0.743 1.00 95.25 90 ALA A N 1
ATOM 754 C CA . ALA A 1 90 ? 0.868 -5.124 0.696 1.00 95.25 90 ALA A CA 1
ATOM 755 C C . ALA A 1 90 ? 0.981 -5.739 -0.712 1.00 95.25 90 ALA A C 1
ATOM 757 O O . ALA A 1 90 ? 2.074 -6.110 -1.150 1.00 95.25 90 ALA A O 1
ATOM 758 N N . ALA A 1 91 ? -0.132 -5.827 -1.449 1.00 95.94 91 ALA A N 1
ATOM 759 C CA . ALA A 1 91 ? -0.129 -6.293 -2.833 1.00 95.94 91 ALA A CA 1
ATOM 760 C C . ALA A 1 91 ? 0.647 -5.341 -3.760 1.00 95.94 91 ALA A C 1
ATOM 762 O O . ALA A 1 91 ? 1.479 -5.806 -4.541 1.00 95.94 91 ALA A O 1
ATOM 763 N N . LEU A 1 92 ? 0.432 -4.026 -3.627 1.00 95.50 92 LEU A N 1
ATOM 764 C CA . LEU A 1 92 ? 1.167 -3.002 -4.377 1.00 95.50 92 LEU A CA 1
ATOM 765 C C . LEU A 1 92 ? 2.668 -3.041 -4.068 1.00 95.50 92 LEU A C 1
ATOM 767 O O . LEU A 1 92 ? 3.478 -3.042 -4.990 1.00 95.50 92 LEU A O 1
ATOM 771 N N . ASP A 1 93 ? 3.051 -3.125 -2.792 1.00 94.38 93 ASP A N 1
ATOM 772 C CA . ASP A 1 93 ? 4.457 -3.233 -2.381 1.00 94.38 93 ASP A CA 1
ATOM 773 C C . ASP A 1 93 ? 5.128 -4.483 -2.974 1.00 94.38 93 ASP A C 1
ATOM 775 O O . ASP A 1 93 ? 6.238 -4.413 -3.506 1.00 94.38 93 ASP A O 1
ATOM 779 N N . LYS A 1 94 ? 4.428 -5.625 -2.972 1.00 94.75 94 LYS A N 1
ATOM 780 C CA . LYS A 1 94 ? 4.916 -6.860 -3.597 1.00 94.75 94 LYS A CA 1
ATOM 781 C C . LYS A 1 94 ? 5.096 -6.711 -5.110 1.00 94.75 94 LYS A C 1
ATOM 783 O O . LYS A 1 94 ? 6.091 -7.197 -5.652 1.00 94.75 94 LYS A O 1
ATOM 788 N N . GLU A 1 95 ? 4.150 -6.066 -5.789 1.00 94.44 95 GLU A N 1
ATOM 789 C CA . GLU A 1 95 ? 4.233 -5.805 -7.227 1.00 94.44 95 GLU A CA 1
ATOM 790 C C . GLU A 1 95 ? 5.414 -4.881 -7.547 1.00 94.44 95 GLU A C 1
ATOM 792 O O . GLU A 1 95 ? 6.250 -5.227 -8.379 1.00 94.44 95 GLU A O 1
ATOM 797 N N . ILE A 1 96 ? 5.564 -3.775 -6.818 1.00 93.31 96 ILE A N 1
ATOM 798 C CA . ILE A 1 96 ? 6.695 -2.844 -6.928 1.00 93.31 96 ILE A CA 1
ATOM 799 C C . ILE A 1 96 ? 8.031 -3.575 -6.734 1.00 93.31 96 ILE A C 1
ATOM 801 O O . ILE A 1 96 ? 8.932 -3.460 -7.568 1.00 93.31 96 ILE A O 1
ATOM 805 N N . LYS A 1 97 ? 8.157 -4.384 -5.674 1.00 91.88 97 LYS A N 1
ATOM 806 C CA . LYS A 1 97 ? 9.375 -5.159 -5.384 1.00 91.88 97 LYS A CA 1
ATOM 807 C C . LYS A 1 97 ? 9.724 -6.144 -6.502 1.00 91.88 97 LYS A C 1
ATOM 809 O O . LYS A 1 97 ? 10.905 -6.410 -6.718 1.00 91.88 97 LYS A O 1
ATOM 814 N N . SER A 1 98 ? 8.738 -6.638 -7.257 1.00 93.25 98 SER A N 1
ATOM 815 C CA . SER A 1 98 ? 8.981 -7.535 -8.396 1.00 93.25 98 SER A CA 1
ATOM 816 C C . SER A 1 98 ? 9.755 -6.875 -9.547 1.00 93.25 98 SER A C 1
ATOM 818 O O . SER A 1 98 ? 10.456 -7.568 -10.285 1.00 93.25 98 SER A O 1
ATOM 820 N N . PHE A 1 99 ? 9.710 -5.542 -9.657 1.00 90.56 99 PHE A N 1
ATOM 821 C CA . PHE A 1 99 ? 10.489 -4.779 -10.637 1.00 90.56 99 PHE A CA 1
ATOM 822 C C . PHE A 1 99 ? 11.947 -4.538 -10.208 1.00 90.56 99 PHE A C 1
ATOM 824 O O . PHE A 1 99 ? 12.729 -4.013 -10.999 1.00 90.56 99 PHE A O 1
ATOM 831 N N . ASN A 1 100 ? 12.332 -4.927 -8.983 1.00 89.00 100 ASN A N 1
ATOM 832 C CA . ASN A 1 100 ? 13.679 -4.757 -8.424 1.00 89.00 100 ASN A CA 1
ATOM 833 C C . ASN A 1 100 ? 14.188 -3.300 -8.508 1.00 89.00 100 ASN A C 1
ATOM 835 O O . ASN A 1 100 ? 15.336 -3.024 -8.872 1.00 89.00 100 ASN A O 1
ATOM 839 N N . VAL A 1 101 ? 13.283 -2.372 -8.200 1.00 87.81 101 VAL A N 1
ATOM 840 C CA . VAL A 1 101 ? 13.484 -0.919 -8.219 1.00 87.81 101 VAL A CA 1
ATOM 841 C C . VAL A 1 101 ? 13.925 -0.398 -6.848 1.00 87.81 101 VAL A C 1
ATOM 843 O O . VAL A 1 101 ? 13.871 -1.115 -5.852 1.00 87.81 101 VAL A O 1
ATOM 846 N N . GLY A 1 102 ? 14.423 0.843 -6.809 1.00 88.62 102 GLY A N 1
ATOM 847 C CA . GLY A 1 102 ? 14.835 1.512 -5.569 1.00 88.62 102 GLY A CA 1
ATOM 848 C C . GLY A 1 102 ? 13.664 1.846 -4.629 1.00 88.62 102 GLY A C 1
ATOM 849 O O . GLY A 1 102 ? 12.560 1.358 -4.826 1.00 88.62 102 GLY A O 1
ATOM 850 N N . PRO A 1 103 ? 13.868 2.680 -3.598 1.00 89.56 103 PRO A N 1
ATOM 851 C CA . PRO A 1 103 ? 12.773 3.114 -2.733 1.00 89.56 103 PRO A CA 1
ATOM 852 C C . PRO A 1 103 ? 11.797 4.042 -3.472 1.00 89.56 103 PRO A C 1
ATOM 854 O O . PRO A 1 103 ? 12.175 4.755 -4.406 1.00 89.56 103 PRO A O 1
ATOM 857 N N . ASN A 1 104 ? 10.546 4.067 -3.012 1.00 91.19 104 ASN A N 1
ATOM 858 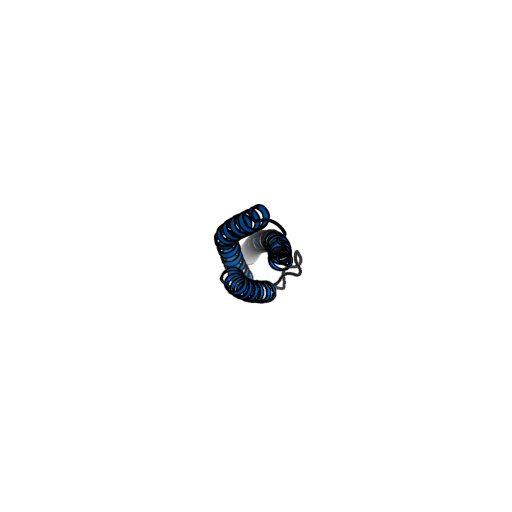C CA . ASN A 1 104 ? 9.542 5.016 -3.484 1.00 91.19 104 ASN A CA 1
ATOM 859 C C . ASN A 1 104 ? 9.919 6.441 -3.034 1.00 91.19 104 ASN A C 1
ATOM 861 O O . ASN A 1 104 ? 10.116 6.680 -1.848 1.00 91.19 104 ASN A O 1
ATOM 865 N N . LEU A 1 105 ? 10.017 7.391 -3.969 1.00 92.06 105 LEU A N 1
ATOM 866 C CA . LEU A 1 105 ? 10.366 8.791 -3.675 1.00 92.06 105 LEU A CA 1
ATOM 867 C C . LEU A 1 105 ? 9.145 9.669 -3.353 1.00 92.06 105 LEU A C 1
ATOM 869 O O . LEU A 1 105 ? 9.305 10.805 -2.915 1.00 92.06 105 LEU A O 1
ATOM 873 N N . TYR A 1 106 ? 7.933 9.156 -3.576 1.00 92.50 106 TYR A N 1
ATOM 874 C CA . TYR A 1 106 ? 6.677 9.882 -3.374 1.00 92.50 106 TYR A CA 1
ATOM 875 C C . TYR A 1 106 ? 6.122 9.745 -1.954 1.00 92.50 106 TYR A C 1
ATOM 877 O O . TYR A 1 106 ? 5.152 10.413 -1.600 1.00 92.50 106 TYR A O 1
ATOM 885 N N . THR A 1 107 ? 6.712 8.877 -1.132 1.00 94.12 107 THR A N 1
ATOM 886 C CA . THR A 1 107 ? 6.314 8.695 0.260 1.00 94.12 107 THR A CA 1
ATOM 887 C C . THR A 1 107 ? 7.470 8.172 1.102 1.00 94.12 107 THR A C 1
ATOM 889 O O . THR A 1 107 ? 8.348 7.476 0.604 1.00 94.12 107 THR A O 1
ATOM 892 N N . TRP A 1 108 ? 7.454 8.506 2.388 1.00 92.69 108 TRP A N 1
ATOM 893 C CA . TRP A 1 108 ? 8.360 7.955 3.394 1.00 92.69 108 TRP A CA 1
ATOM 894 C C . TRP A 1 108 ? 7.775 6.715 4.088 1.00 92.69 108 TRP A C 1
ATOM 896 O O . TRP A 1 108 ? 8.476 6.061 4.857 1.00 92.69 108 TRP A O 1
ATOM 906 N N . PHE A 1 109 ? 6.510 6.375 3.813 1.00 92.38 109 PHE A N 1
ATOM 907 C CA . PHE A 1 109 ? 5.879 5.176 4.348 1.00 92.38 109 PHE A CA 1
ATOM 908 C C . PHE A 1 109 ? 6.441 3.926 3.670 1.00 92.38 109 PHE A C 1
ATOM 910 O O . PHE A 1 109 ? 6.481 3.828 2.443 1.00 92.38 109 PHE A O 1
ATOM 917 N N . THR A 1 110 ? 6.836 2.949 4.481 1.00 92.19 110 THR A N 1
ATOM 918 C CA . THR A 1 110 ? 7.206 1.608 4.024 1.00 92.19 110 THR A CA 1
ATOM 919 C C . THR A 1 110 ? 6.174 0.604 4.502 1.00 92.19 110 THR A C 1
ATOM 921 O O . THR A 1 110 ? 5.513 0.811 5.521 1.00 92.19 110 THR A O 1
ATOM 924 N N . MET A 1 111 ? 6.048 -0.509 3.783 1.00 93.62 111 MET A N 1
ATOM 925 C CA . MET A 1 111 ? 5.100 -1.546 4.177 1.00 93.62 111 MET A CA 1
ATOM 926 C C . MET A 1 111 ? 5.440 -2.160 5.544 1.00 93.62 111 MET A C 1
ATOM 928 O O . MET A 1 111 ? 4.534 -2.500 6.296 1.00 93.62 111 MET A O 1
ATOM 932 N N . ASP A 1 112 ? 6.727 -2.211 5.903 1.00 92.12 112 ASP A N 1
ATOM 933 C CA . ASP A 1 112 ? 7.179 -2.649 7.227 1.00 92.12 112 ASP A CA 1
ATOM 934 C C . ASP A 1 112 ? 6.699 -1.694 8.335 1.00 92.12 112 ASP A C 1
ATOM 936 O O . ASP A 1 112 ? 6.122 -2.138 9.324 1.00 92.12 112 ASP A O 1
ATOM 940 N N . ALA A 1 113 ? 6.840 -0.377 8.139 1.00 90.88 113 ALA A N 1
ATOM 941 C CA . ALA A 1 113 ? 6.365 0.612 9.109 1.00 90.88 113 ALA A CA 1
ATOM 942 C C . ALA A 1 113 ? 4.836 0.567 9.274 1.00 90.88 113 ALA A C 1
ATOM 944 O O . ALA A 1 113 ? 4.331 0.641 10.391 1.00 90.88 113 ALA A O 1
ATOM 945 N N . LEU A 1 114 ? 4.096 0.394 8.173 1.00 92.06 114 LEU A N 1
ATOM 946 C CA . LEU A 1 114 ? 2.638 0.244 8.212 1.00 92.06 114 LEU A CA 1
ATOM 947 C C . LEU A 1 114 ? 2.203 -1.063 8.892 1.00 92.06 114 LEU A C 1
ATOM 949 O O . LEU A 1 114 ? 1.163 -1.113 9.543 1.00 92.06 114 LEU A O 1
ATOM 953 N N . GLN A 1 115 ? 2.982 -2.136 8.753 1.00 93.38 115 GLN A N 1
ATOM 954 C CA . GLN A 1 115 ? 2.714 -3.400 9.436 1.00 93.38 115 GLN A CA 1
ATOM 955 C C . GLN A 1 115 ? 2.880 -3.260 10.953 1.00 93.38 115 GLN A C 1
ATOM 957 O O . GLN A 1 115 ? 2.074 -3.811 11.708 1.00 93.38 115 GLN A O 1
ATOM 962 N N . ASP A 1 116 ? 3.892 -2.517 11.398 1.00 91.94 116 ASP A N 1
ATOM 963 C CA . ASP A 1 116 ? 4.114 -2.238 12.815 1.00 91.94 116 ASP A CA 1
ATOM 964 C C . ASP A 1 116 ? 2.980 -1.397 13.413 1.00 91.94 116 ASP A C 1
ATOM 966 O O . ASP A 1 116 ? 2.463 -1.747 14.480 1.00 91.94 116 ASP A O 1
ATOM 970 N N . THR A 1 117 ? 2.528 -0.347 12.714 1.00 88.75 117 THR A N 1
ATOM 971 C CA . THR A 1 117 ? 1.381 0.458 13.166 1.00 88.75 117 THR A CA 1
ATOM 972 C C . THR A 1 117 ? 0.100 -0.373 13.207 1.00 88.75 117 THR A C 1
ATOM 974 O O . THR A 1 117 ? -0.602 -0.358 14.218 1.00 88.75 117 THR A O 1
ATOM 977 N N . TRP A 1 118 ? -0.164 -1.197 12.187 1.00 90.44 118 TRP A N 1
ATOM 978 C CA . TRP A 1 118 ? -1.319 -2.101 12.172 1.00 90.44 118 TRP A CA 1
ATOM 979 C C . TRP A 1 118 ? -1.313 -3.087 13.348 1.00 90.44 118 TRP A C 1
ATOM 981 O O . TRP A 1 118 ? -2.321 -3.264 14.034 1.00 90.44 118 TRP A O 1
ATOM 991 N N . ASN A 1 119 ? -0.158 -3.689 13.639 1.00 90.94 119 ASN A N 1
ATOM 992 C CA . ASN A 1 119 ? -0.003 -4.598 14.774 1.00 90.94 119 ASN A CA 1
ATOM 993 C C . ASN A 1 119 ? -0.225 -3.891 16.117 1.00 90.94 119 ASN A C 1
ATOM 995 O O . ASN A 1 119 ? -0.763 -4.497 17.046 1.00 90.94 119 ASN A O 1
ATOM 999 N N . ASN A 1 120 ? 0.202 -2.630 16.238 1.00 87.69 120 ASN A N 1
ATOM 1000 C CA . ASN A 1 120 ? -0.037 -1.827 17.433 1.00 87.69 120 ASN A CA 1
ATOM 1001 C C . ASN A 1 120 ? -1.533 -1.537 17.617 1.00 87.69 120 ASN A C 1
ATOM 1003 O O . ASN A 1 120 ? -2.071 -1.785 18.695 1.00 87.69 120 ASN A O 1
ATOM 1007 N N . LEU A 1 121 ? -2.226 -1.127 16.549 1.00 85.69 121 LEU A N 1
ATOM 1008 C CA . LEU A 1 121 ? -3.665 -0.858 16.583 1.00 85.69 121 LEU A CA 1
ATOM 1009 C C . LEU A 1 121 ? -4.458 -2.066 17.082 1.00 85.69 121 LEU A C 1
ATOM 1011 O O . LEU A 1 121 ? -5.294 -1.952 17.974 1.00 85.69 121 LEU A O 1
ATOM 1015 N N . GLN A 1 122 ? -4.153 -3.254 16.555 1.00 85.75 122 GLN A N 1
ATOM 1016 C CA . GLN A 1 122 ? -4.823 -4.489 16.963 1.00 85.75 122 GLN A CA 1
ATOM 1017 C C . GLN A 1 122 ? -4.646 -4.815 18.454 1.00 85.75 122 GLN A C 1
ATOM 1019 O O . GLN A 1 122 ? -5.504 -5.488 19.029 1.00 85.75 122 GLN A O 1
ATOM 1024 N N . LYS A 1 123 ? -3.551 -4.376 19.087 1.00 86.56 123 LYS A N 1
ATOM 1025 C CA . LYS A 1 123 ? -3.358 -4.521 20.538 1.00 86.56 123 LYS A CA 1
ATOM 1026 C C . LYS A 1 123 ? -4.250 -3.549 21.304 1.00 86.56 123 LYS A C 1
ATOM 1028 O O . LYS A 1 123 ? -4.995 -4.000 22.168 1.00 86.56 123 LYS A O 1
ATOM 1033 N N . ILE A 1 124 ? -4.245 -2.271 20.919 1.00 82.94 124 ILE A N 1
ATOM 1034 C CA . ILE A 1 124 ? -5.058 -1.219 21.552 1.00 82.94 124 ILE A CA 1
ATOM 1035 C C . ILE A 1 124 ? -6.549 -1.580 21.499 1.00 82.94 124 ILE A C 1
ATOM 1037 O O . ILE A 1 124 ? -7.255 -1.479 22.498 1.00 82.94 124 ILE A O 1
ATOM 1041 N N . ILE A 1 125 ? -7.029 -2.086 20.360 1.00 81.62 125 ILE A N 1
ATOM 1042 C CA . ILE A 1 125 ? -8.429 -2.511 20.199 1.00 81.62 125 ILE A CA 1
ATOM 1043 C C . ILE A 1 125 ? -8.795 -3.628 21.180 1.00 81.62 125 ILE A C 1
ATOM 1045 O O . ILE A 1 125 ? -9.872 -3.599 21.773 1.00 81.62 125 ILE A O 1
ATOM 1049 N N . LYS A 1 126 ? -7.904 -4.611 21.363 1.00 83.25 126 LYS A N 1
ATOM 1050 C CA . LYS A 1 126 ? -8.130 -5.715 22.307 1.00 83.25 126 LYS A CA 1
ATOM 1051 C C . LYS A 1 126 ? -8.175 -5.228 23.751 1.00 83.25 126 LYS A C 1
ATOM 1053 O O . LYS A 1 126 ? -8.994 -5.727 24.512 1.00 83.25 126 LYS A O 1
ATOM 1058 N N . GLU A 1 127 ? -7.320 -4.278 24.119 1.00 81.56 127 GLU A N 1
ATOM 1059 C CA . GLU A 1 127 ? -7.322 -3.666 25.454 1.00 81.56 127 GLU A CA 1
ATOM 1060 C C . GLU A 1 127 ? -8.629 -2.896 25.697 1.00 81.56 127 GLU A C 1
ATOM 1062 O O . GLU A 1 127 ? -9.321 -3.156 26.680 1.00 81.56 127 GLU A O 1
ATOM 1067 N N . ARG A 1 128 ? -9.050 -2.060 24.736 1.00 74.88 128 ARG A N 1
ATOM 1068 C CA . ARG A 1 128 ? -10.319 -1.315 24.796 1.00 74.88 128 ARG A CA 1
ATOM 1069 C C . ARG A 1 128 ? -11.539 -2.237 24.902 1.00 74.88 128 ARG A C 1
ATOM 1071 O O . ARG A 1 128 ? -12.477 -1.928 25.631 1.00 74.88 128 ARG A O 1
ATOM 1078 N N . ASP A 1 129 ? -11.540 -3.369 24.196 1.00 78.44 129 ASP A N 1
ATOM 1079 C CA . ASP A 1 129 ? -12.618 -4.364 24.280 1.00 78.44 129 ASP A CA 1
ATOM 1080 C C . ASP A 1 129 ? -12.739 -4.992 25.680 1.00 78.44 129 ASP A C 1
ATOM 1082 O O . ASP A 1 129 ? -13.857 -5.273 26.113 1.00 78.44 129 ASP A O 1
ATOM 1086 N N . VAL A 1 130 ? -11.626 -5.195 26.395 1.00 79.88 130 VAL A N 1
ATOM 1087 C CA . VAL A 1 130 ? -11.631 -5.697 27.783 1.00 79.88 130 VAL A CA 1
ATOM 1088 C C . VAL A 1 130 ? -12.153 -4.632 28.747 1.00 79.88 130 VAL A C 1
ATOM 1090 O O . VAL A 1 130 ? -12.994 -4.937 29.597 1.00 79.88 130 VAL A O 1
ATOM 1093 N N . ASP A 1 131 ? -11.711 -3.384 28.585 1.00 73.25 131 ASP A N 1
ATOM 1094 C CA . ASP A 1 131 ? -12.140 -2.264 29.429 1.00 73.25 131 ASP A CA 1
ATOM 1095 C C . ASP A 1 131 ? -13.643 -1.983 29.289 1.00 73.25 131 ASP A C 1
ATOM 1097 O O . ASP A 1 131 ? -14.319 -1.728 30.279 1.00 73.25 131 ASP A O 1
ATOM 1101 N N . LEU A 1 132 ? -14.192 -2.078 28.072 1.00 68.44 132 LEU A N 1
ATOM 1102 C CA . LEU A 1 132 ? -15.623 -1.869 27.813 1.00 68.44 132 LEU A CA 1
ATOM 1103 C C . LEU A 1 132 ? -16.520 -3.033 28.281 1.00 68.44 132 LEU A C 1
ATOM 1105 O O . LEU A 1 132 ? -17.740 -2.870 28.338 1.00 68.44 132 LEU A O 1
ATOM 1109 N N . GLN A 1 133 ? -15.948 -4.209 28.562 1.00 65.75 133 GLN A N 1
ATOM 1110 C CA . GLN A 1 133 ? -16.668 -5.387 29.068 1.00 65.75 133 GLN A CA 1
ATOM 1111 C C . GLN A 1 133 ? -16.611 -5.535 30.597 1.00 65.75 133 GLN A C 1
ATOM 1113 O O . GLN A 1 133 ? -17.340 -6.374 31.135 1.00 65.75 133 GLN A O 1
ATOM 1118 N N . SER A 1 134 ? -15.749 -4.764 31.269 1.00 55.78 134 SER A N 1
ATOM 1119 C CA . SER A 1 134 ? -15.560 -4.768 32.728 1.00 55.78 134 SER A CA 1
ATOM 1120 C C . SER A 1 134 ? -16.558 -3.854 33.438 1.00 55.78 134 SER A C 1
ATOM 1122 O O . SER A 1 134 ? -17.017 -4.247 34.535 1.00 55.78 134 SER A O 1
#

pLDDT: mean 86.14, std 10.62, range [55.78, 96.69]

Radius of gyration: 24.54 Å; chains: 1; bounding box: 53×19×82 Å

Sequence (134 aa):
MSRWKKLLDDSDQRKQTLLRLQDQYRQIEDLYLAFAKKASAFNSWFENAEEDLTDPVRCNSVEEIRHLRENHEQFKASLEAAQDDFNQLAALDKEIKSFNVGPNLYTWFTMDALQDTWNNLQKIIKERDVDLQS

Organism: Dreissena polymorpha (NCBI:txid45954)

Secondary structure (DSSP, 8-state):
-HHHHHHHHHHHHHHHHHHHHHHHHHHHHHHHHHHHHHHHHHHHHHHHHHHHHHS----SSHHHHHHHHHHHHHHHHHHHHHHHHHHHHHHHHHHHHHTT----SS-S--HHHHHHHHHHHHHHHHHHHHHTT-

InterPro domains:
  IPR002017 Spectrin repeat [PF00435] (32-133)
  IPR018159 Spectrin/alpha-actinin [SM00150] (33-133)

Foldseek 3Di:
DVVVVVVVVVVVVVVVVVVVVVVVVVVLLVLLVVLLVLVVVLVVLLVVLCVLLPPDQDDPDPVSLVVNVVVLVVSVVVVVVSVVSLVVSVVSLVVSVVVVDDDRPSDPDDNVNVVVSVVVSVVSNVVSVVVNVD